Protein AF-A0A0D0DGN1-F1 (afdb_monomer)

Solvent-accessible surface area (backbone atoms only — not comparable to full-atom values): 6231 Å² total; per-residue (Å²): 135,81,82,78,75,82,68,72,60,59,58,56,77,50,73,67,56,50,49,52,51,50,53,51,52,50,55,51,36,75,75,62,76,52,74,100,62,80,52,72,69,57,29,42,52,50,26,52,51,48,47,68,76,40,78,79,62,56,61,36,81,60,41,37,65,54,46,49,53,50,51,53,52,52,50,52,54,51,50,51,54,50,47,50,42,58,72,70,62,61,68,74,72,88,75,75,87,85,85,86,129

Nearest PDB structures (foldseek):
  4pw1-assembly1_A  TM=2.658E-01  e=1.434E+00  [Clostridium] leptum DSM 753
  1knz-assembly4_N  TM=4.371E-01  e=6.925E+00  Simian rotavirus A/SA11

Organism: NCBI:txid930991

InterPro domains:
  IPR024752 Myb/SANT-like domain [PF12776] (12-92)

Secondary structure (DSSP, 8-state):
--------------HHHHHHHHHHHHHHHHHH---S---HHHHHHHHHHHHHH-TT--SS---HHHHHHHHHHHHHHHHHHHHHHHHTT------SSSS--

Structure (mmCIF, N/CA/C/O backbone):
data_AF-A0A0D0DGN1-F1
#
_entry.id   AF-A0A0D0DGN1-F1
#
loop_
_atom_site.group_PDB
_atom_site.id
_atom_site.type_symbol
_atom_site.label_atom_id
_atom_site.label_alt_id
_atom_site.label_comp_id
_atom_site.label_asym_id
_atom_site.label_entity_id
_atom_site.label_seq_id
_atom_site.pdbx_PDB_ins_code
_atom_site.Cartn_x
_atom_site.Cartn_y
_atom_site.Cartn_z
_atom_site.occupancy
_atom_site.B_iso_or_equiv
_atom_site.auth_seq_id
_atom_site.auth_comp_id
_atom_site.auth_asym_id
_atom_site.auth_atom_id
_atom_site.pdbx_PDB_model_num
ATOM 1 N N . MET A 1 1 ? -22.327 -20.930 -16.386 1.00 34.28 1 MET A N 1
ATOM 2 C CA . MET A 1 1 ? -22.406 -20.558 -14.959 1.00 34.28 1 MET A CA 1
ATOM 3 C C . MET A 1 1 ? -21.116 -19.828 -14.633 1.00 34.28 1 MET A C 1
ATOM 5 O O . MET A 1 1 ? -20.068 -20.458 -14.634 1.00 34.28 1 MET A O 1
ATOM 9 N N . ALA A 1 2 ? -21.156 -18.499 -14.536 1.00 37.72 2 ALA A N 1
ATOM 10 C CA . ALA A 1 2 ? -19.976 -17.714 -14.188 1.00 37.72 2 ALA A CA 1
ATOM 11 C C . ALA A 1 2 ? -19.817 -17.750 -12.666 1.00 37.72 2 ALA A C 1
ATOM 13 O O . ALA A 1 2 ? -20.770 -17.472 -11.945 1.00 37.72 2 ALA A O 1
ATOM 14 N N . GLN A 1 3 ? -18.638 -18.162 -12.209 1.00 39.56 3 GLN A N 1
ATOM 15 C CA . GLN A 1 3 ? -18.276 -18.248 -10.801 1.00 39.56 3 GLN A CA 1
ATOM 16 C C . GLN A 1 3 ? -18.360 -16.847 -10.181 1.00 39.56 3 GLN A C 1
ATOM 18 O O . GLN A 1 3 ? -17.503 -15.996 -10.430 1.00 39.56 3 GLN A O 1
ATOM 23 N N . GLU A 1 4 ? -19.402 -16.605 -9.391 1.00 41.03 4 GLU A N 1
ATOM 24 C CA . GLU A 1 4 ? -19.496 -15.451 -8.510 1.00 41.03 4 GLU A CA 1
ATOM 25 C C . GLU A 1 4 ? -18.378 -15.606 -7.477 1.00 41.03 4 GLU A C 1
ATOM 27 O O . GLU A 1 4 ? -18.451 -16.420 -6.556 1.00 41.03 4 GLU A O 1
ATOM 32 N N . ARG A 1 5 ? -17.257 -14.907 -7.693 1.00 48.31 5 ARG A N 1
ATOM 33 C CA . ARG A 1 5 ? -16.211 -14.824 -6.677 1.00 48.31 5 ARG A CA 1
ATOM 34 C C . ARG A 1 5 ? -16.826 -14.064 -5.516 1.00 48.31 5 ARG A C 1
ATOM 36 O O . ARG A 1 5 ? -16.932 -12.843 -5.586 1.00 48.31 5 ARG A O 1
ATOM 43 N N . ASN A 1 6 ? -17.242 -14.812 -4.502 1.00 44.06 6 ASN A N 1
ATOM 44 C CA . ASN A 1 6 ? -17.579 -14.336 -3.174 1.00 44.06 6 ASN A CA 1
ATOM 45 C C . ASN A 1 6 ? -16.433 -13.429 -2.698 1.00 44.06 6 ASN A C 1
ATOM 47 O O . ASN A 1 6 ? -15.384 -13.889 -2.251 1.00 44.06 6 ASN A O 1
ATOM 51 N N . GLN A 1 7 ? -16.580 -12.130 -2.951 1.00 49.91 7 GLN A N 1
ATOM 52 C CA . GLN A 1 7 ? -15.685 -11.096 -2.467 1.00 49.91 7 GLN A CA 1
ATOM 53 C C . GLN A 1 7 ? -16.064 -10.889 -1.007 1.00 49.91 7 GLN A C 1
ATOM 55 O O . GLN A 1 7 ? -16.797 -9.956 -0.677 1.00 49.91 7 GLN A O 1
ATOM 60 N N . GLU A 1 8 ? -15.580 -1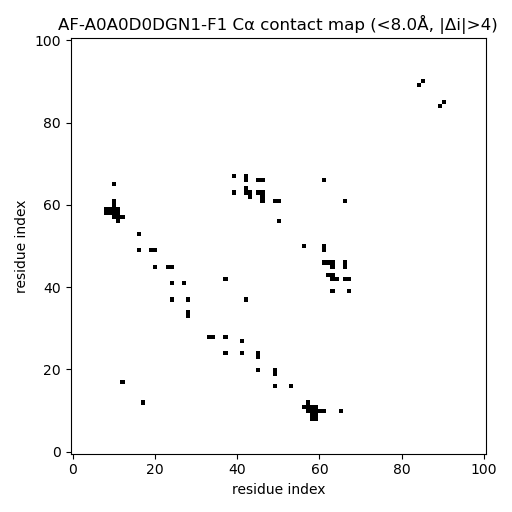1.778 -0.142 1.00 45.34 8 GLU A N 1
ATOM 61 C CA . GLU A 1 8 ? -15.433 -11.473 1.276 1.00 45.34 8 GLU A CA 1
ATOM 62 C C . GLU A 1 8 ? -14.789 -10.086 1.362 1.00 45.34 8 GLU A C 1
ATOM 64 O O . GLU A 1 8 ? -13.714 -9.866 0.804 1.00 45.34 8 GLU A O 1
ATOM 69 N N . ALA A 1 9 ? -15.554 -9.139 1.912 1.00 54.09 9 ALA A N 1
ATOM 70 C CA . ALA A 1 9 ? -15.338 -7.696 1.921 1.00 54.09 9 ALA A CA 1
ATOM 71 C C . ALA A 1 9 ? -13.923 -7.264 1.491 1.00 54.09 9 ALA A C 1
ATOM 73 O O . ALA A 1 9 ? -13.003 -7.206 2.298 1.00 54.09 9 ALA A O 1
ATOM 74 N N . CYS A 1 10 ? -13.722 -6.934 0.213 1.00 60.06 10 CYS A N 1
ATOM 75 C CA . CYS A 1 10 ? -12.450 -6.355 -0.209 1.00 60.06 10 CYS A CA 1
ATOM 76 C C . CYS A 1 10 ? -12.244 -5.036 0.556 1.00 60.06 10 CYS A C 1
ATOM 78 O O . CYS A 1 10 ? -13.158 -4.202 0.618 1.00 60.06 10 CYS A O 1
ATOM 80 N N . ALA A 1 11 ? -11.073 -4.847 1.170 1.00 68.38 11 ALA A N 1
ATOM 81 C CA . ALA A 1 11 ? -10.729 -3.575 1.791 1.00 68.38 11 ALA A CA 1
ATOM 82 C C . ALA A 1 11 ? -10.796 -2.485 0.715 1.00 68.38 11 ALA A C 1
ATOM 84 O O . ALA A 1 11 ? -10.037 -2.512 -0.256 1.00 68.38 11 ALA A O 1
ATOM 85 N N . LYS A 1 12 ? -11.733 -1.544 0.858 1.00 80.31 12 LYS A N 1
ATOM 86 C CA . LYS A 1 12 ? -11.867 -0.439 -0.089 1.00 80.31 12 LYS A CA 1
ATOM 87 C C . LYS A 1 12 ? -10.809 0.588 0.268 1.00 80.31 12 LYS A C 1
ATOM 89 O O . LYS A 1 12 ? -10.720 0.996 1.421 1.00 80.31 12 LYS A O 1
ATOM 94 N N . TRP A 1 13 ? -9.990 0.954 -0.706 1.00 81.25 13 TRP A N 1
ATOM 95 C CA . TRP A 1 13 ? -8.956 1.967 -0.551 1.00 81.25 13 TRP A CA 1
ATOM 96 C C . TRP A 1 13 ? -9.415 3.224 -1.271 1.00 81.25 13 TRP A C 1
ATOM 98 O O . TRP A 1 13 ? -9.639 3.187 -2.481 1.00 81.25 13 TRP A O 1
ATOM 108 N N . THR A 1 14 ? -9.588 4.313 -0.533 1.00 86.44 14 THR A N 1
ATOM 109 C CA . THR A 1 14 ? -9.735 5.637 -1.136 1.00 86.44 14 THR A CA 1
ATOM 110 C C . THR A 1 14 ? -8.359 6.199 -1.484 1.00 86.44 14 THR A C 1
ATOM 112 O O . THR A 1 14 ? -7.350 5.825 -0.884 1.00 86.44 14 THR A O 1
ATOM 115 N N . THR A 1 15 ? -8.312 7.146 -2.419 1.00 84.94 15 THR A N 1
ATOM 116 C CA . THR A 1 15 ? -7.063 7.830 -2.780 1.00 84.94 15 THR A CA 1
ATOM 117 C C . THR A 1 15 ? -6.418 8.518 -1.570 1.00 84.94 15 THR A C 1
ATOM 119 O O . THR A 1 15 ? -5.199 8.538 -1.452 1.00 84.94 15 THR A O 1
ATOM 122 N N . GLU A 1 16 ? -7.210 9.034 -0.627 1.00 85.25 16 GLU A N 1
ATOM 123 C CA . GLU A 1 16 ? -6.698 9.660 0.601 1.00 85.25 16 GLU A CA 1
ATOM 124 C C . GLU A 1 16 ? -6.055 8.643 1.563 1.00 85.25 16 GLU A C 1
ATOM 126 O O . GLU A 1 16 ? -5.008 8.914 2.165 1.00 85.25 16 GLU A O 1
ATOM 131 N N . GLU A 1 17 ? -6.643 7.447 1.674 1.00 85.06 17 GLU A N 1
ATOM 132 C CA . GLU A 1 17 ? -6.082 6.339 2.451 1.00 85.06 17 GLU A CA 1
ATOM 133 C C . GLU A 1 17 ? -4.778 5.826 1.832 1.00 85.06 17 GLU A C 1
ATOM 135 O O . GLU A 1 17 ? -3.808 5.587 2.552 1.00 85.06 17 GLU A O 1
ATOM 140 N N . GLU A 1 18 ? -4.734 5.687 0.503 1.00 88.44 18 GLU A N 1
ATOM 141 C CA . GLU A 1 18 ? -3.527 5.290 -0.229 1.00 88.44 18 GLU A CA 1
ATOM 142 C C . GLU A 1 18 ? -2.402 6.311 -0.066 1.00 88.44 18 GLU A C 1
AT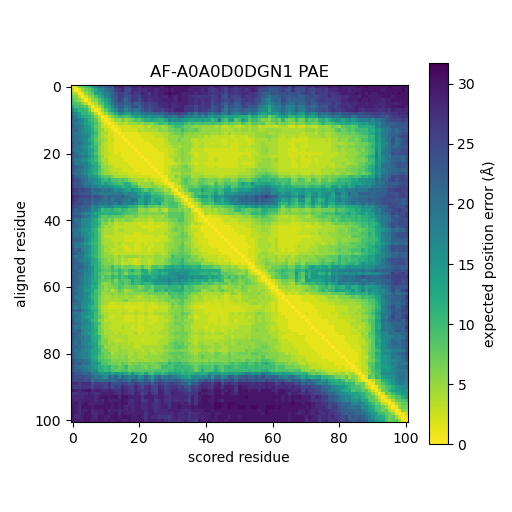OM 144 O O . GLU A 1 18 ? -1.281 5.925 0.263 1.00 88.44 18 GLU A O 1
ATOM 149 N N . THR A 1 19 ? -2.700 7.603 -0.234 1.00 88.19 19 THR A N 1
ATOM 150 C CA . THR A 1 19 ? -1.721 8.682 -0.050 1.00 88.19 19 THR A CA 1
ATOM 151 C C . THR A 1 19 ? -1.172 8.673 1.370 1.00 88.19 19 THR A C 1
ATOM 153 O O . THR A 1 19 ? 0.040 8.587 1.547 1.00 88.19 19 THR A O 1
ATOM 156 N N . THR A 1 20 ? -2.044 8.626 2.384 1.00 88.44 20 THR A N 1
ATOM 157 C CA . THR A 1 20 ? -1.615 8.557 3.793 1.00 88.44 20 THR A CA 1
ATOM 158 C C . THR A 1 20 ? -0.732 7.335 4.056 1.00 88.44 20 THR A C 1
ATOM 160 O O . THR A 1 20 ? 0.248 7.413 4.797 1.00 88.44 20 THR A O 1
ATOM 163 N N . PHE A 1 21 ? -1.090 6.185 3.482 1.00 88.38 21 PHE A N 1
ATOM 164 C CA . PHE A 1 21 ? -0.325 4.955 3.641 1.00 8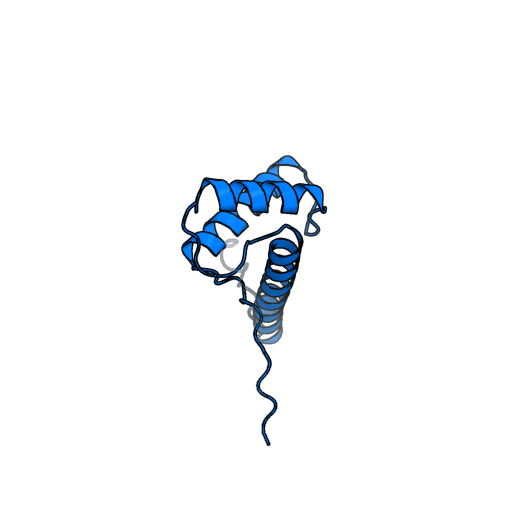8.38 21 PHE A CA 1
ATOM 165 C C . PHE A 1 21 ? 1.075 5.078 3.030 1.00 88.38 21 PHE A C 1
ATOM 167 O O . PHE A 1 21 ? 2.060 4.726 3.680 1.00 88.38 21 PHE A O 1
ATOM 174 N N . ILE A 1 22 ? 1.180 5.617 1.814 1.00 88.19 22 ILE A N 1
ATOM 175 C CA . ILE A 1 22 ? 2.459 5.830 1.129 1.00 88.19 22 ILE A CA 1
ATOM 176 C C . ILE A 1 22 ? 3.312 6.860 1.881 1.00 88.19 22 ILE A C 1
ATOM 178 O O . ILE A 1 22 ? 4.488 6.600 2.123 1.00 88.19 22 ILE A O 1
ATOM 182 N N . GLU A 1 23 ? 2.735 7.985 2.310 1.00 89.62 23 GLU A N 1
ATOM 183 C CA . GLU A 1 23 ? 3.427 9.011 3.105 1.00 89.62 23 GLU A CA 1
ATOM 184 C C . GLU A 1 23 ? 3.995 8.435 4.406 1.00 89.62 23 GLU A C 1
ATOM 186 O O . GLU A 1 23 ? 5.157 8.677 4.746 1.00 89.62 23 GLU A O 1
ATOM 191 N N . PHE A 1 24 ? 3.207 7.615 5.110 1.00 88.69 24 PHE A N 1
ATOM 192 C CA . PHE A 1 24 ? 3.661 6.929 6.316 1.00 88.69 24 PHE A CA 1
ATOM 193 C C . PHE A 1 24 ? 4.849 6.003 6.019 1.00 88.69 24 PHE A C 1
ATOM 195 O O . PHE A 1 24 ? 5.865 6.047 6.714 1.00 88.69 24 PHE A O 1
ATOM 202 N N . LEU A 1 25 ? 4.757 5.187 4.965 1.00 86.12 25 LEU A N 1
ATOM 203 C CA . LEU A 1 25 ? 5.842 4.289 4.566 1.00 86.12 25 LEU A CA 1
ATOM 204 C C . LEU A 1 25 ? 7.115 5.050 4.169 1.00 86.12 25 LEU A C 1
ATOM 206 O O . LEU A 1 25 ? 8.211 4.637 4.546 1.00 86.12 25 LEU A O 1
ATOM 210 N N . LEU A 1 26 ? 6.987 6.171 3.456 1.00 84.12 26 LEU A N 1
ATOM 211 C CA . LEU A 1 26 ? 8.116 7.029 3.089 1.00 84.12 26 LEU A CA 1
ATOM 212 C C . LEU A 1 26 ? 8.781 7.644 4.323 1.00 84.12 26 LEU A C 1
ATOM 214 O O . LEU A 1 26 ? 10.004 7.604 4.434 1.00 84.12 26 LEU A O 1
ATOM 218 N N . SER A 1 27 ? 7.990 8.128 5.286 1.00 84.94 27 SER A N 1
ATOM 219 C CA . SER A 1 27 ? 8.502 8.624 6.568 1.00 84.94 27 SER A CA 1
ATOM 220 C C . SER A 1 27 ? 9.310 7.549 7.306 1.00 84.94 27 SER A C 1
ATOM 222 O O . SER A 1 27 ? 10.432 7.807 7.743 1.00 84.94 27 SER A O 1
ATOM 224 N N . GLN A 1 28 ? 8.800 6.314 7.365 1.00 81.19 28 GLN A N 1
ATOM 225 C CA . GLN A 1 28 ? 9.516 5.189 7.975 1.00 81.19 28 GLN A CA 1
ATOM 226 C C . GLN A 1 28 ? 10.775 4.785 7.189 1.00 81.19 28 GLN A C 1
ATOM 228 O O . GLN A 1 28 ? 11.779 4.399 7.789 1.00 81.19 28 GLN A O 1
ATOM 233 N N . CYS A 1 29 ? 10.753 4.888 5.856 1.00 71.94 29 CYS A N 1
ATOM 234 C CA . CYS A 1 29 ? 11.911 4.614 5.003 1.00 71.94 29 CYS A CA 1
ATOM 235 C C . CYS A 1 29 ? 13.055 5.599 5.277 1.00 71.94 29 CYS A C 1
ATOM 237 O O . CYS A 1 29 ? 14.197 5.171 5.460 1.00 71.94 29 CYS A O 1
ATOM 239 N N . SER A 1 30 ? 12.738 6.894 5.369 1.00 67.25 30 SER A N 1
ATOM 240 C CA . SER A 1 30 ? 13.702 7.953 5.691 1.00 67.25 30 SER A CA 1
ATOM 241 C C . SER A 1 30 ? 14.350 7.750 7.062 1.00 67.25 30 SER A C 1
ATOM 243 O O . SER A 1 30 ? 15.536 8.017 7.222 1.00 67.25 30 SER A O 1
ATOM 245 N N . SER A 1 31 ? 13.599 7.240 8.044 1.00 65.31 31 SER A N 1
ATOM 246 C CA . SER A 1 31 ? 14.123 6.975 9.390 1.00 65.31 31 SER A CA 1
ATOM 247 C C . SER A 1 31 ? 14.899 5.660 9.515 1.00 65.31 31 SER A C 1
ATOM 249 O O . SER A 1 31 ? 15.785 5.563 10.358 1.00 65.31 31 SER A O 1
ATOM 251 N N . SER A 1 32 ? 14.571 4.635 8.720 1.00 60.06 32 SER A N 1
ATOM 252 C CA . SER A 1 32 ? 15.124 3.285 8.902 1.00 60.06 32 SER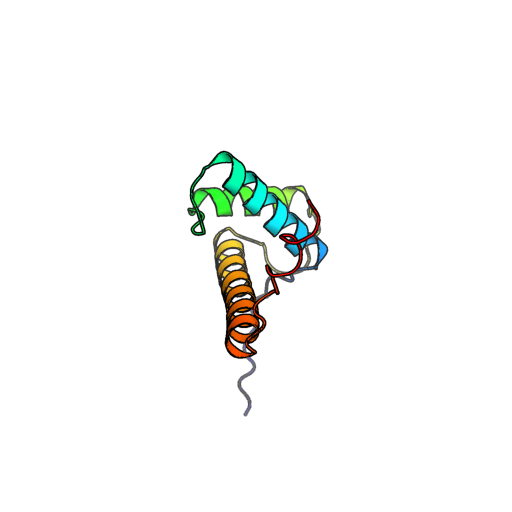 A CA 1
ATOM 253 C C . SER A 1 32 ? 16.282 2.940 7.960 1.00 60.06 32 SER A C 1
ATOM 255 O O . SER A 1 32 ? 16.883 1.881 8.145 1.00 60.06 32 SER A O 1
ATOM 257 N N . GLY A 1 33 ? 16.562 3.747 6.926 1.00 55.25 33 GLY A N 1
ATOM 258 C CA . GLY A 1 33 ? 17.623 3.484 5.936 1.00 55.25 33 GLY A CA 1
ATOM 259 C C . GLY A 1 33 ? 17.469 2.164 5.159 1.00 55.25 33 GLY A C 1
ATOM 260 O O . GLY A 1 33 ? 18.349 1.773 4.396 1.00 55.25 33 GLY A O 1
ATOM 261 N N . ASN A 1 34 ? 16.360 1.449 5.356 1.00 54.56 34 ASN A N 1
ATOM 262 C CA . ASN A 1 34 ? 16.138 0.106 4.850 1.00 54.56 34 ASN A CA 1
ATOM 263 C C . ASN A 1 34 ? 15.303 0.201 3.571 1.00 54.56 34 ASN A C 1
ATOM 265 O O . ASN A 1 34 ? 14.076 0.291 3.622 1.00 54.56 34 ASN A O 1
ATOM 269 N N . GLY A 1 35 ? 15.988 0.215 2.428 1.00 58.38 35 GLY A N 1
ATOM 270 C CA . GLY A 1 35 ? 15.367 0.334 1.112 1.00 58.38 35 GLY A CA 1
ATOM 271 C C . GLY A 1 35 ? 14.319 -0.747 0.821 1.00 58.38 35 GLY A C 1
ATOM 272 O O . GLY A 1 35 ? 14.463 -1.896 1.239 1.00 58.38 35 GLY A O 1
ATOM 273 N N . SER A 1 36 ? 13.277 -0.348 0.079 1.00 59.66 36 SER A N 1
ATOM 274 C CA . SER A 1 36 ? 12.291 -1.126 -0.714 1.00 59.66 36 SER A CA 1
ATOM 275 C C . SER A 1 36 ? 11.467 -2.246 -0.038 1.00 59.66 36 SER A C 1
ATOM 277 O O . SER A 1 36 ? 10.405 -2.638 -0.549 1.00 59.66 36 SER A O 1
ATOM 279 N N . ASN A 1 37 ? 11.921 -2.776 1.097 1.00 69.38 37 ASN A N 1
ATOM 280 C CA . ASN A 1 37 ? 11.380 -3.942 1.787 1.00 69.38 37 ASN A CA 1
ATOM 281 C C . ASN A 1 37 ? 11.067 -3.592 3.240 1.00 69.38 37 ASN A C 1
ATOM 283 O O . ASN A 1 37 ? 11.888 -3.761 4.141 1.00 69.38 37 ASN A O 1
ATOM 287 N N . PHE A 1 38 ? 9.851 -3.106 3.465 1.00 77.25 38 PHE A N 1
ATOM 288 C CA . PHE A 1 38 ? 9.330 -2.892 4.808 1.00 77.25 38 PHE A CA 1
ATOM 289 C C . PHE A 1 38 ? 9.104 -4.229 5.514 1.00 77.25 38 PHE A C 1
ATOM 291 O O . PHE A 1 38 ? 8.634 -5.200 4.916 1.00 77.25 38 PHE A O 1
ATOM 298 N N . LYS A 1 39 ? 9.449 -4.284 6.801 1.00 80.12 39 LYS A N 1
ATOM 299 C CA . LYS A 1 39 ? 9.242 -5.477 7.624 1.00 80.12 39 LYS A CA 1
ATOM 300 C C . LYS A 1 39 ? 7.799 -5.501 8.135 1.00 80.12 39 LYS A C 1
ATOM 302 O O . LYS A 1 39 ? 7.154 -4.463 8.256 1.00 80.12 39 LYS A O 1
ATOM 307 N N . LYS A 1 40 ? 7.321 -6.686 8.523 1.00 80.81 40 LYS A N 1
ATOM 308 C CA . LYS A 1 40 ? 6.019 -6.893 9.183 1.00 80.81 40 LYS A CA 1
ATOM 309 C C . LYS A 1 40 ? 5.659 -5.830 10.247 1.00 80.81 40 LYS A C 1
ATOM 311 O O . LYS A 1 40 ? 4.553 -5.303 10.160 1.00 80.81 40 LYS A O 1
ATOM 316 N N . PRO A 1 41 ? 6.548 -5.442 11.193 1.00 84.94 41 PRO A N 1
ATOM 317 C CA . PRO A 1 41 ? 6.243 -4.385 12.164 1.00 84.94 41 PRO A CA 1
ATOM 318 C C . PRO A 1 41 ? 5.871 -3.044 11.522 1.00 84.94 41 PRO A C 1
ATOM 320 O O . PRO A 1 41 ? 4.956 -2.387 12.003 1.00 84.94 41 PRO A O 1
ATOM 323 N N . THR A 1 42 ? 6.503 -2.655 10.413 1.00 85.38 42 THR A N 1
ATOM 324 C CA . THR A 1 42 ? 6.180 -1.404 9.712 1.00 85.38 42 THR A CA 1
ATOM 325 C C . THR A 1 42 ? 4.745 -1.418 9.185 1.00 85.38 42 THR A C 1
ATOM 327 O O . THR A 1 42 ? 4.026 -0.436 9.345 1.00 85.38 42 THR A O 1
ATOM 330 N N . PHE A 1 43 ? 4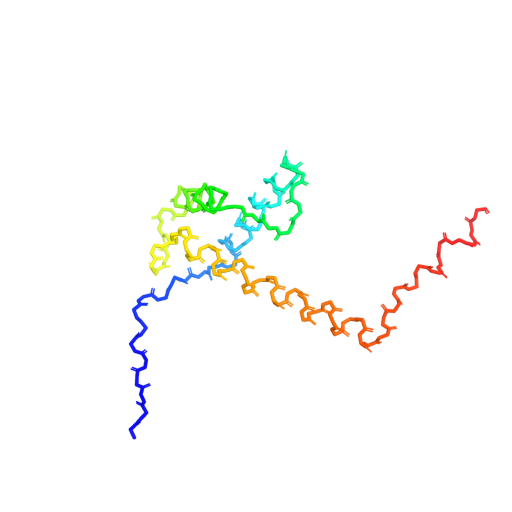.293 -2.544 8.621 1.00 86.12 43 PHE A N 1
ATOM 331 C CA . PHE A 1 43 ? 2.910 -2.687 8.155 1.00 86.12 43 PHE A CA 1
ATOM 332 C C . PHE A 1 43 ? 1.902 -2.752 9.301 1.00 86.12 43 PHE A C 1
ATOM 334 O O . PHE A 1 43 ? 0.795 -2.243 9.156 1.00 86.12 43 PHE A O 1
ATOM 341 N N . THR A 1 44 ? 2.275 -3.320 10.450 1.00 87.50 44 THR A N 1
ATOM 342 C CA . THR A 1 44 ? 1.435 -3.277 11.654 1.00 87.50 44 THR A CA 1
ATOM 343 C C . THR A 1 44 ? 1.227 -1.841 12.132 1.00 87.50 44 THR A C 1
ATOM 345 O O . THR A 1 44 ? 0.090 -1.444 12.378 1.00 87.50 44 THR A O 1
ATOM 348 N N . VAL A 1 45 ? 2.294 -1.037 12.215 1.00 88.19 45 VAL A N 1
ATOM 349 C CA . VAL A 1 45 ? 2.175 0.374 12.621 1.00 88.19 45 VAL A CA 1
ATOM 350 C C . VAL A 1 45 ? 1.391 1.175 11.579 1.00 88.19 45 VAL A C 1
ATOM 352 O O . VAL A 1 45 ? 0.532 1.970 11.949 1.00 88.19 45 VAL A O 1
ATOM 355 N N . ALA A 1 46 ? 1.604 0.917 10.285 1.00 87.38 46 ALA A N 1
ATOM 356 C CA . ALA A 1 46 ? 0.841 1.558 9.216 1.00 87.38 46 ALA A CA 1
ATOM 357 C C . ALA A 1 46 ? -0.663 1.243 9.306 1.00 87.38 46 ALA A C 1
ATOM 359 O O . ALA A 1 46 ? -1.489 2.148 9.203 1.00 87.38 46 ALA A O 1
ATOM 360 N N . ALA A 1 47 ? -1.023 -0.019 9.560 1.00 87.44 47 ALA A N 1
ATOM 361 C CA . ALA A 1 47 ? -2.408 -0.440 9.767 1.00 87.44 47 ALA A CA 1
ATOM 362 C C . ALA A 1 47 ? -3.043 0.264 10.979 1.00 87.44 47 ALA A C 1
ATOM 364 O O . ALA A 1 47 ? -4.166 0.757 10.891 1.00 87.44 47 ALA A O 1
ATOM 365 N N . MET A 1 48 ? -2.311 0.377 12.094 1.00 87.75 48 MET A N 1
ATOM 366 C CA . MET A 1 48 ? -2.771 1.130 13.267 1.00 87.75 48 MET A CA 1
ATOM 367 C C . MET A 1 48 ? -2.964 2.616 12.949 1.00 87.75 48 MET A C 1
ATOM 369 O O . MET A 1 48 ? -3.981 3.193 13.324 1.00 87.75 48 MET A O 1
ATOM 373 N N . HIS A 1 49 ? -2.024 3.224 12.224 1.00 87.94 49 HIS A N 1
ATOM 374 C CA . HIS A 1 49 ? -2.104 4.625 11.823 1.00 87.94 49 HIS A CA 1
ATOM 375 C C . HIS A 1 49 ? -3.318 4.889 10.920 1.00 87.94 49 HIS A C 1
ATOM 377 O O . HIS A 1 49 ? -4.064 5.840 11.148 1.00 87.94 49 HIS A O 1
ATOM 383 N N . LEU A 1 50 ? -3.575 4.005 9.948 1.00 86.50 50 LEU A N 1
ATOM 384 C CA . LEU A 1 50 ? -4.769 4.064 9.103 1.00 86.50 50 LEU A CA 1
ATOM 385 C C . LEU A 1 50 ? -6.053 3.901 9.920 1.00 86.50 50 LEU A C 1
ATOM 387 O O . LEU A 1 50 ? -6.991 4.662 9.720 1.00 86.50 50 LEU A O 1
ATOM 391 N N . LYS A 1 51 ? -6.085 2.969 10.877 1.00 85.12 51 LYS A N 1
ATOM 392 C CA . LYS A 1 51 ? -7.249 2.755 11.748 1.00 85.12 51 LYS A CA 1
ATOM 393 C C . LYS A 1 51 ? -7.565 3.972 12.620 1.00 85.12 51 LYS A C 1
ATOM 395 O O . LYS A 1 51 ? -8.731 4.303 12.792 1.00 85.12 51 LYS A O 1
ATOM 400 N N . VAL A 1 52 ? -6.542 4.646 13.152 1.00 85.25 52 VAL A N 1
ATOM 401 C CA . VAL A 1 52 ? -6.711 5.863 13.966 1.00 85.25 52 VAL A CA 1
ATOM 402 C C . VAL A 1 52 ? -7.153 7.050 13.109 1.00 85.25 52 VAL A C 1
ATOM 404 O O . VAL A 1 52 ? -8.032 7.801 13.523 1.00 85.25 52 VAL A O 1
ATOM 407 N N . LYS A 1 53 ? -6.567 7.224 11.918 1.00 84.69 53 LYS A N 1
ATOM 408 C CA . LYS A 1 53 ? -6.882 8.356 11.034 1.00 84.69 53 LYS A CA 1
ATOM 409 C C . LYS A 1 53 ? -8.239 8.194 10.338 1.00 84.69 53 LYS A C 1
ATOM 411 O O . LYS A 1 53 ? -8.951 9.174 10.154 1.00 84.69 53 LYS A O 1
ATOM 416 N N . PHE A 1 54 ? -8.613 6.963 9.995 1.00 83.31 54 PHE A N 1
ATOM 417 C CA . PHE A 1 54 ? -9.834 6.624 9.264 1.00 83.31 54 PHE A CA 1
ATOM 418 C C . PHE A 1 54 ? -10.733 5.704 10.097 1.00 83.31 54 PHE A C 1
ATOM 420 O O . PHE A 1 54 ? -10.965 4.545 9.754 1.00 83.31 54 PHE A O 1
ATOM 427 N N . LEU A 1 55 ? -11.281 6.243 11.191 1.00 73.56 55 LEU A N 1
ATOM 428 C CA . LEU A 1 55 ? -12.180 5.509 12.097 1.00 73.56 55 LEU A CA 1
ATOM 429 C C . LEU A 1 55 ? -13.430 4.946 11.388 1.00 73.56 55 LEU A C 1
ATOM 431 O O . LEU A 1 55 ? -13.964 3.928 11.814 1.00 73.56 55 LEU A O 1
ATOM 435 N N . ASN A 1 56 ? -13.853 5.580 10.287 1.00 72.44 56 ASN A N 1
ATOM 436 C CA . ASN A 1 56 ? -15.007 5.190 9.469 1.00 72.44 56 ASN A CA 1
ATOM 437 C C . ASN A 1 56 ? -14.600 4.659 8.081 1.00 72.44 56 ASN A C 1
ATOM 439 O O . ASN A 1 56 ? -15.312 4.874 7.097 1.00 72.44 56 ASN A O 1
ATOM 443 N N . ALA A 1 57 ? -13.434 4.015 7.969 1.00 71.25 57 ALA A N 1
ATOM 444 C CA . ALA A 1 57 ? -12.986 3.420 6.713 1.00 71.25 57 ALA A CA 1
ATOM 445 C C . ALA A 1 57 ? -14.033 2.437 6.154 1.00 71.25 57 ALA A C 1
ATOM 447 O O . ALA A 1 57 ? -14.578 1.601 6.874 1.00 71.25 57 ALA A O 1
ATOM 448 N N . SER A 1 58 ? -14.316 2.528 4.853 1.00 67.25 58 SER A N 1
ATOM 449 C CA . SER A 1 58 ? -15.278 1.641 4.192 1.00 67.25 58 SER A CA 1
ATOM 450 C C . SER A 1 58 ? -14.643 0.287 3.846 1.00 67.25 58 SER A C 1
ATOM 452 O O . SER A 1 58 ? -13.502 0.225 3.387 1.00 67.25 58 SER A O 1
ATOM 454 N N . GLY A 1 59 ? -15.405 -0.801 3.984 1.00 70.31 59 GLY A N 1
ATOM 455 C CA . GLY A 1 59 ? -14.970 -2.157 3.623 1.00 70.31 59 GLY A CA 1
ATOM 456 C C . GLY A 1 59 ? -14.300 -2.915 4.772 1.00 70.31 59 GLY A C 1
ATOM 457 O O . GLY A 1 59 ? -14.515 -2.592 5.937 1.00 70.31 59 GLY A O 1
ATOM 458 N N . ALA A 1 60 ? -13.533 -3.962 4.448 1.00 71.38 60 ALA A N 1
ATOM 459 C CA . ALA A 1 60 ? -12.840 -4.752 5.465 1.00 71.38 60 ALA A CA 1
ATOM 460 C C . ALA A 1 60 ? -11.727 -3.976 6.171 1.00 71.38 60 ALA A C 1
ATOM 462 O O . ALA A 1 60 ? -11.120 -3.056 5.612 1.00 71.38 60 ALA A O 1
ATOM 463 N N . GLU A 1 61 ? -11.434 -4.417 7.396 1.00 78.00 61 GLU A N 1
ATOM 464 C CA . GLU A 1 61 ? -10.335 -3.891 8.193 1.00 78.00 61 GLU A CA 1
ATOM 465 C C . GLU A 1 61 ? -9.014 -3.993 7.419 1.00 78.00 61 GLU A C 1
ATOM 467 O O . GLU A 1 61 ? -8.625 -5.049 6.912 1.00 78.00 61 GLU A O 1
ATOM 472 N N . LYS A 1 62 ? -8.301 -2.869 7.349 1.00 80.25 62 LYS A N 1
ATOM 473 C CA . LYS A 1 62 ? -6.977 -2.783 6.733 1.00 80.2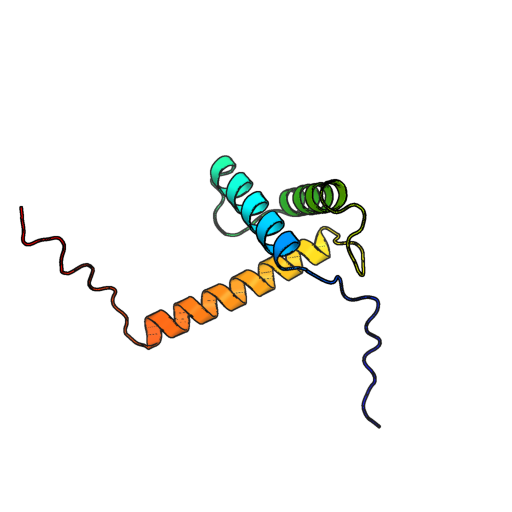5 62 LYS A CA 1
ATOM 474 C C . LYS A 1 62 ? -5.942 -3.347 7.704 1.00 80.25 62 LYS A C 1
ATOM 476 O O . LYS A 1 62 ? -5.255 -2.607 8.400 1.00 80.25 62 LYS A O 1
ATOM 481 N N . THR A 1 63 ? -5.868 -4.671 7.786 1.00 85.69 63 THR A N 1
ATOM 482 C CA . THR A 1 63 ? -4.871 -5.370 8.606 1.00 85.69 63 THR A CA 1
ATOM 483 C C . THR A 1 63 ? -3.464 -5.226 8.011 1.00 85.69 63 THR A C 1
ATOM 485 O O . THR A 1 63 ? -3.280 -4.747 6.888 1.00 85.69 63 THR A O 1
ATOM 488 N N . HIS A 1 64 ? -2.443 -5.662 8.755 1.00 84.31 64 HIS A N 1
ATOM 489 C CA . HIS A 1 64 ? -1.059 -5.652 8.268 1.00 84.31 64 HIS A CA 1
ATOM 490 C C . HIS A 1 64 ? -0.886 -6.437 6.953 1.00 84.31 64 HIS A C 1
ATOM 492 O O . HIS A 1 64 ? -0.113 -6.014 6.097 1.00 84.31 64 HIS A O 1
ATOM 498 N N . ASP A 1 65 ? -1.624 -7.538 6.777 1.00 84.19 65 ASP A N 1
ATOM 499 C CA . ASP A 1 65 ? -1.575 -8.382 5.579 1.00 84.19 65 ASP A CA 1
ATOM 500 C C . ASP A 1 65 ? -2.150 -7.642 4.360 1.00 84.19 65 ASP A C 1
ATOM 502 O O . ASP A 1 65 ? -1.510 -7.551 3.312 1.00 84.19 65 ASP A O 1
ATOM 506 N N . VAL A 1 66 ? -3.287 -6.961 4.549 1.00 86.50 66 VAL A N 1
ATOM 507 C CA . VAL A 1 66 ? -3.904 -6.101 3.527 1.00 86.50 66 VAL A CA 1
ATOM 508 C C . VAL A 1 66 ? -2.962 -4.959 3.129 1.00 86.50 66 VAL A C 1
ATOM 510 O O . VAL A 1 66 ? -2.806 -4.668 1.942 1.00 86.50 66 VAL A O 1
ATOM 513 N N . CYS A 1 67 ? -2.290 -4.330 4.098 1.00 87.06 67 CYS A N 1
ATOM 514 C CA . CYS A 1 67 ? -1.299 -3.281 3.842 1.00 87.06 67 CYS A CA 1
ATOM 515 C C . CYS A 1 67 ? -0.085 -3.812 3.060 1.00 87.06 67 CYS A C 1
ATOM 517 O O . CYS A 1 67 ? 0.389 -3.167 2.122 1.00 87.06 67 CYS A O 1
ATOM 519 N N . GLN A 1 68 ? 0.406 -5.004 3.407 1.00 87.88 68 GLN A N 1
ATOM 520 C CA . GLN A 1 68 ? 1.524 -5.646 2.717 1.00 87.88 68 GLN A CA 1
ATOM 521 C C . GLN A 1 68 ? 1.162 -6.025 1.271 1.00 87.88 68 GLN A C 1
ATOM 523 O O . GLN A 1 68 ? 1.942 -5.767 0.345 1.00 87.88 68 GLN A O 1
ATOM 528 N N . GLY A 1 69 ? -0.028 -6.591 1.056 1.00 88.12 69 GLY A N 1
ATOM 529 C CA . GLY A 1 69 ? -0.556 -6.880 -0.277 1.00 88.12 69 GLY A CA 1
ATOM 530 C C . GLY A 1 69 ? -0.700 -5.608 -1.115 1.00 88.12 69 GLY A C 1
ATOM 531 O O . GLY A 1 69 ? -0.236 -5.558 -2.257 1.00 88.12 69 GLY A O 1
ATOM 532 N N . LYS A 1 70 ? -1.237 -4.536 -0.518 1.00 88.75 70 LYS A N 1
ATOM 533 C CA . LYS A 1 70 ? -1.372 -3.229 -1.174 1.00 88.75 70 LYS A CA 1
ATOM 534 C C . LYS A 1 70 ? -0.021 -2.648 -1.590 1.00 88.75 70 LYS A C 1
ATOM 536 O O . LYS A 1 70 ? 0.128 -2.229 -2.735 1.00 88.75 70 LYS A O 1
ATOM 541 N N . TRP A 1 71 ? 0.978 -2.678 -0.707 1.00 87.62 71 TRP A N 1
ATOM 542 C CA . TRP A 1 71 ? 2.339 -2.235 -1.025 1.00 87.62 71 TRP A CA 1
ATOM 543 C C . TRP A 1 71 ? 2.961 -3.036 -2.172 1.00 87.62 71 TRP A C 1
ATOM 545 O O . TRP A 1 71 ? 3.611 -2.473 -3.051 1.00 87.62 71 TRP A O 1
ATOM 555 N N . THR A 1 72 ? 2.738 -4.350 -2.197 1.00 87.06 72 THR A N 1
ATOM 556 C CA . THR A 1 72 ? 3.233 -5.218 -3.275 1.00 87.06 72 THR A CA 1
ATOM 557 C C . THR A 1 72 ? 2.612 -4.841 -4.621 1.00 87.06 72 THR A C 1
ATOM 559 O O . THR A 1 72 ? 3.337 -4.702 -5.605 1.00 87.06 72 THR A O 1
ATOM 562 N N . ALA A 1 73 ? 1.299 -4.594 -4.654 1.00 87.31 73 ALA A N 1
ATOM 563 C CA . ALA A 1 73 ? 0.601 -4.139 -5.855 1.00 87.31 73 ALA A CA 1
ATOM 564 C C . ALA A 1 73 ? 1.076 -2.750 -6.320 1.00 87.31 73 ALA A C 1
ATOM 566 O O . ALA A 1 73 ? 1.337 -2.557 -7.506 1.00 87.31 73 ALA A O 1
ATOM 567 N N . LEU A 1 74 ? 1.255 -1.802 -5.391 1.00 88.25 74 LEU A N 1
ATOM 568 C CA . LEU A 1 74 ? 1.772 -0.461 -5.691 1.00 88.25 74 LEU A CA 1
ATOM 569 C C . LEU A 1 74 ? 3.185 -0.516 -6.284 1.00 88.25 74 LEU A C 1
ATOM 571 O O . LEU A 1 74 ? 3.458 0.143 -7.284 1.00 88.25 74 LEU A O 1
ATOM 575 N N . LYS A 1 75 ? 4.069 -1.351 -5.723 1.00 85.56 75 LYS A N 1
ATOM 576 C CA . LYS A 1 75 ? 5.409 -1.573 -6.281 1.00 85.56 75 LYS A CA 1
ATOM 577 C C . LYS A 1 75 ? 5.362 -2.174 -7.681 1.00 85.56 75 LYS A C 1
ATOM 579 O O . LYS A 1 75 ? 6.120 -1.740 -8.540 1.00 85.56 75 LYS A O 1
ATOM 584 N N . ALA A 1 76 ? 4.493 -3.15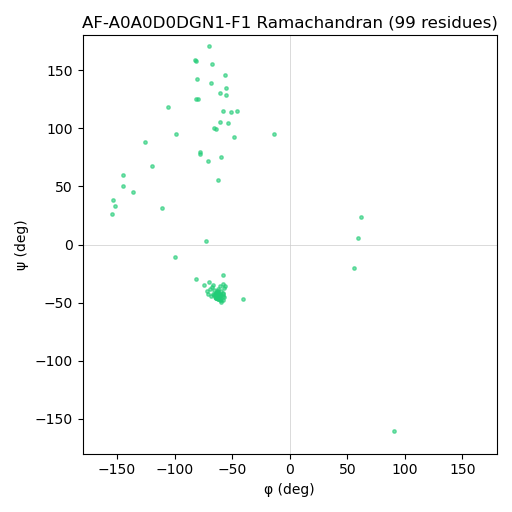5 -7.919 1.00 85.88 76 ALA A N 1
ATOM 585 C CA . ALA A 1 76 ? 4.347 -3.757 -9.241 1.00 85.88 76 ALA A CA 1
ATOM 586 C C . ALA A 1 76 ? 3.886 -2.722 -10.281 1.00 85.88 76 ALA A C 1
ATOM 588 O O . ALA A 1 76 ? 4.471 -2.641 -11.358 1.00 85.88 76 ALA A O 1
ATOM 589 N N . ALA A 1 77 ? 2.904 -1.883 -9.932 1.00 86.88 77 ALA A N 1
ATOM 590 C CA . ALA A 1 77 ? 2.441 -0.796 -10.793 1.00 86.88 77 ALA A CA 1
ATOM 591 C C . ALA A 1 77 ? 3.546 0.242 -11.057 1.00 86.88 77 ALA A C 1
ATOM 593 O O . ALA A 1 77 ? 3.769 0.620 -12.204 1.00 86.88 77 ALA A O 1
ATOM 594 N N . TYR A 1 78 ? 4.282 0.654 -10.020 1.00 86.25 78 TYR A N 1
ATOM 595 C CA . TYR A 1 78 ? 5.423 1.561 -10.164 1.00 86.25 78 TYR A CA 1
ATOM 596 C C . TYR A 1 78 ? 6.502 0.978 -11.083 1.00 86.25 78 TYR A C 1
ATOM 598 O O . TYR A 1 78 ? 6.948 1.648 -12.011 1.00 86.25 78 TYR A O 1
ATOM 606 N N . ASN A 1 79 ? 6.879 -0.284 -10.872 1.00 84.19 79 ASN A N 1
ATOM 607 C CA . ASN A 1 79 ? 7.873 -0.959 -11.700 1.00 84.19 79 ASN A CA 1
ATOM 608 C C . ASN A 1 79 ? 7.415 -1.073 -13.155 1.00 84.19 79 ASN A C 1
ATOM 610 O O . ASN A 1 79 ? 8.231 -0.867 -14.042 1.00 84.19 79 ASN A O 1
ATOM 614 N N . ALA A 1 80 ? 6.130 -1.330 -13.411 1.00 87.31 80 ALA A N 1
ATOM 615 C CA . ALA A 1 80 ? 5.589 -1.335 -14.769 1.00 87.31 80 ALA A CA 1
ATOM 616 C C . ALA A 1 80 ? 5.702 0.048 -15.435 1.00 87.31 80 ALA A C 1
ATOM 618 O O . ALA A 1 80 ? 6.102 0.143 -16.589 1.00 87.31 80 ALA A O 1
ATOM 619 N N . VAL A 1 81 ? 5.416 1.134 -14.708 1.00 84.75 81 VAL A N 1
ATOM 620 C CA . VAL A 1 81 ? 5.591 2.505 -15.224 1.00 84.75 81 VAL A CA 1
ATOM 621 C C . VAL A 1 81 ? 7.065 2.813 -15.508 1.00 84.75 81 VAL A C 1
ATOM 623 O O . VAL A 1 81 ? 7.380 3.414 -16.534 1.00 84.75 81 VAL A O 1
ATOM 626 N N . VAL A 1 82 ? 7.975 2.388 -14.628 1.00 84.31 82 VAL A N 1
ATOM 627 C CA . VAL A 1 82 ? 9.427 2.535 -14.823 1.00 84.31 82 VAL A CA 1
ATOM 628 C C . VAL A 1 82 ? 9.914 1.721 -16.023 1.00 84.31 82 VAL A C 1
ATOM 630 O O . VAL A 1 82 ? 10.699 2.228 -16.818 1.00 84.31 82 VAL A O 1
ATOM 633 N N . ASP A 1 83 ? 9.430 0.492 -16.183 1.00 84.31 83 ASP A N 1
ATOM 634 C CA . ASP A 1 83 ? 9.769 -0.392 -17.298 1.00 84.31 83 ASP A CA 1
ATOM 635 C C . ASP A 1 83 ? 9.293 0.175 -18.638 1.00 84.31 83 ASP A C 1
ATOM 637 O O . ASP A 1 83 ? 10.079 0.279 -19.578 1.00 84.31 83 ASP A O 1
ATOM 641 N N . ILE A 1 84 ? 8.048 0.661 -18.698 1.00 84.62 84 ILE A N 1
ATOM 642 C CA . ILE A 1 84 ? 7.512 1.367 -19.868 1.00 84.62 84 ILE A CA 1
ATOM 643 C C . ILE A 1 84 ? 8.377 2.589 -20.181 1.00 84.62 84 ILE A C 1
ATOM 645 O O . ILE A 1 84 ? 8.788 2.783 -21.322 1.00 84.62 84 ILE A O 1
ATOM 649 N N . LYS A 1 85 ? 8.702 3.401 -19.170 1.00 80.75 85 LYS A N 1
ATOM 650 C CA . LYS A 1 85 ? 9.558 4.583 -19.332 1.00 80.75 85 LYS A CA 1
ATOM 651 C C . LYS A 1 85 ? 10.939 4.223 -19.897 1.00 80.75 85 LYS A C 1
ATOM 653 O O . LYS A 1 85 ? 11.427 4.928 -20.778 1.00 80.75 85 LYS A O 1
ATOM 658 N N . ASN A 1 86 ? 11.551 3.143 -19.413 1.00 77.88 86 ASN A N 1
ATOM 659 C CA . ASN A 1 86 ? 12.860 2.680 -19.877 1.00 77.88 86 ASN A CA 1
ATOM 660 C C . ASN A 1 86 ? 12.790 2.078 -21.291 1.00 77.88 86 ASN A C 1
ATOM 662 O O . ASN A 1 86 ? 13.658 2.350 -22.115 1.00 77.88 86 ASN A O 1
ATOM 666 N N . THR A 1 87 ? 11.738 1.313 -21.591 1.00 77.38 87 THR A N 1
ATOM 667 C CA . THR A 1 87 ? 11.510 0.672 -22.898 1.00 77.38 87 THR A CA 1
ATOM 668 C C . THR A 1 87 ? 11.223 1.694 -23.992 1.00 77.38 87 THR A C 1
ATOM 670 O O . THR A 1 87 ? 11.688 1.548 -25.118 1.00 77.38 87 THR A O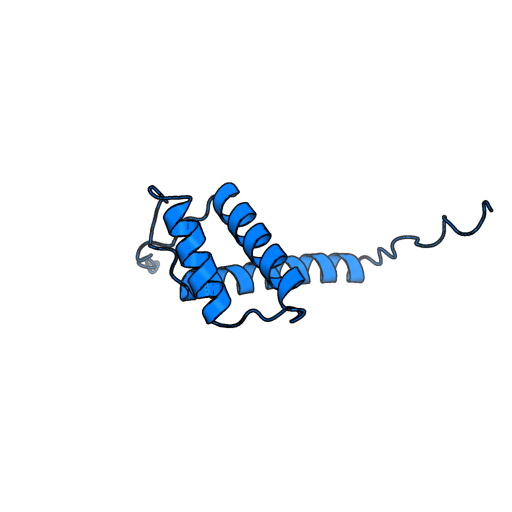 1
ATOM 673 N N . LEU A 1 88 ? 10.504 2.768 -23.659 1.00 70.56 88 LEU A N 1
ATOM 674 C CA . LEU A 1 88 ? 10.230 3.878 -24.572 1.00 70.56 88 LEU A CA 1
ATOM 675 C C . LEU A 1 88 ? 11.454 4.772 -24.827 1.00 70.56 88 LEU A C 1
ATOM 677 O O . LEU A 1 88 ? 11.328 5.779 -25.519 1.00 70.56 88 LEU A O 1
ATOM 681 N N . GLY A 1 89 ? 12.628 4.437 -24.277 1.00 59.91 89 GLY A N 1
ATOM 682 C CA . GLY A 1 89 ? 13.857 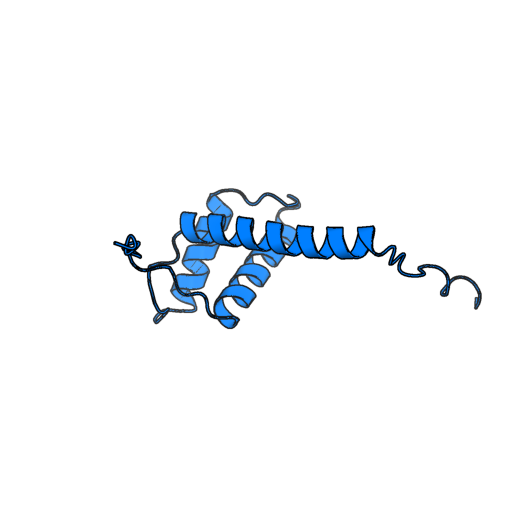5.178 -24.537 1.00 59.91 89 GLY A CA 1
ATOM 683 C C . GLY A 1 89 ? 13.790 6.632 -24.075 1.00 59.91 89 GLY A C 1
ATOM 684 O O . GLY A 1 89 ? 14.542 7.455 -24.589 1.00 59.91 89 GLY A O 1
ATOM 685 N N . PHE A 1 90 ? 12.926 6.959 -23.102 1.00 58.28 90 PHE A N 1
ATOM 686 C CA . PHE A 1 90 ? 12.992 8.234 -22.392 1.00 58.28 90 PHE A CA 1
ATOM 687 C C . PHE A 1 90 ? 14.232 8.214 -21.494 1.00 58.28 90 PHE A C 1
ATOM 689 O O . PHE A 1 90 ? 14.150 8.150 -20.262 1.00 58.28 90 PHE A O 1
ATOM 696 N N . THR A 1 91 ? 15.406 8.302 -22.120 1.00 56.06 91 THR A N 1
ATOM 697 C CA . THR A 1 91 ? 16.517 9.017 -21.524 1.00 56.06 91 THR A CA 1
ATOM 698 C C . THR A 1 91 ? 15.938 10.388 -21.224 1.00 56.06 91 THR A C 1
ATOM 700 O O . THR A 1 91 ? 15.645 11.189 -22.110 1.00 56.06 91 THR A O 1
ATOM 703 N N . TRP A 1 92 ? 15.659 10.647 -19.946 1.00 56.78 92 TRP A N 1
ATOM 704 C CA . TRP A 1 92 ? 15.617 12.030 -19.513 1.00 56.78 92 TRP A CA 1
ATOM 705 C C . TRP A 1 92 ? 16.934 12.563 -20.022 1.00 56.78 92 TRP A C 1
ATOM 707 O O . TRP A 1 92 ? 17.982 12.037 -19.644 1.00 56.78 92 TRP A O 1
ATOM 717 N N . VAL A 1 93 ? 16.869 13.487 -20.970 1.00 53.38 93 VAL A N 1
ATOM 718 C CA . VAL A 1 93 ? 17.989 14.327 -21.344 1.00 53.38 93 VAL A CA 1
ATOM 719 C C . VAL A 1 93 ? 18.384 15.090 -20.078 1.00 53.38 93 VAL A C 1
ATOM 721 O O . VAL A 1 93 ? 18.144 16.277 -19.927 1.00 53.38 93 VAL A O 1
ATOM 724 N N . MET A 1 94 ? 19.044 14.385 -19.158 1.00 50.09 94 MET A N 1
ATOM 725 C CA . MET A 1 94 ? 20.171 14.844 -18.364 1.00 50.09 94 MET A CA 1
ATOM 726 C C . MET A 1 94 ? 21.305 15.156 -19.353 1.00 50.09 94 MET A C 1
ATOM 728 O O . MET A 1 94 ? 22.361 14.544 -19.337 1.00 50.09 94 MET A O 1
ATOM 732 N N . SER A 1 95 ? 21.012 16.027 -20.315 1.00 55.53 95 SER A N 1
ATOM 733 C CA . SER A 1 95 ? 21.907 16.508 -21.361 1.00 55.53 95 SER A CA 1
ATOM 734 C C . SER A 1 95 ? 21.479 17.914 -21.784 1.00 55.53 95 SER A C 1
ATOM 736 O O . SER A 1 95 ? 21.574 18.273 -22.953 1.00 55.53 95 SER A O 1
ATOM 738 N N . MET A 1 96 ? 20.952 18.710 -20.849 1.00 46.25 96 MET A N 1
ATOM 739 C CA . MET A 1 96 ? 20.811 20.152 -21.059 1.00 46.25 96 MET A CA 1
ATOM 740 C C . MET A 1 96 ? 20.807 20.955 -19.749 1.00 46.25 96 MET A C 1
ATOM 742 O O . MET A 1 96 ? 20.088 21.935 -19.603 1.00 46.25 96 MET A O 1
ATOM 746 N N . VAL A 1 97 ? 21.641 20.543 -18.790 1.00 51.59 97 VAL A N 1
ATOM 747 C CA . VAL A 1 97 ? 22.162 21.424 -17.726 1.00 51.59 97 VAL A CA 1
ATOM 748 C C . VAL A 1 97 ? 23.659 21.167 -17.530 1.00 51.59 97 VAL A C 1
ATOM 750 O O . VAL A 1 97 ? 24.139 21.028 -16.416 1.00 51.59 97 VAL A O 1
ATOM 753 N N . GLU A 1 98 ? 24.401 21.069 -18.631 1.00 50.84 98 GLU A N 1
ATOM 754 C CA . GLU A 1 98 ? 25.868 21.135 -18.615 1.00 50.84 98 GLU A CA 1
ATOM 755 C C . GLU A 1 98 ? 26.358 21.851 -19.882 1.00 50.84 98 GLU A C 1
ATOM 757 O O . GLU A 1 98 ? 27.172 21.331 -20.626 1.00 50.84 98 GLU A O 1
ATOM 762 N N . GLU A 1 99 ? 25.789 23.027 -20.184 1.00 46.44 99 GLU A N 1
ATOM 763 C CA . GLU A 1 99 ? 26.376 23.945 -21.180 1.00 46.44 99 GLU A CA 1
ATOM 764 C C . GLU A 1 99 ? 25.997 25.430 -20.980 1.00 46.44 99 GLU A C 1
ATOM 766 O O . GLU A 1 99 ? 26.007 26.213 -21.923 1.00 46.44 99 GLU A O 1
ATOM 771 N N . LEU A 1 100 ? 25.678 25.854 -19.749 1.00 46.72 100 LEU A N 1
ATOM 772 C CA . LEU A 1 100 ? 25.605 27.281 -19.381 1.00 46.72 100 LEU A CA 1
ATOM 773 C C . LEU A 1 100 ? 26.071 27.515 -17.932 1.00 46.72 100 LEU A C 1
ATOM 775 O O . LEU A 1 100 ? 25.319 28.014 -17.093 1.00 46.72 100 LEU A O 1
ATOM 779 N N . PHE A 1 101 ? 27.323 27.153 -17.650 1.00 49.38 101 PHE A N 1
ATOM 780 C CA . PHE A 1 101 ? 28.132 27.819 -16.629 1.00 49.38 101 PHE A CA 1
ATOM 781 C C . PHE A 1 101 ? 29.559 27.994 -17.140 1.00 49.38 101 PHE A C 1
ATOM 783 O O . PHE A 1 101 ? 30.056 27.046 -17.788 1.00 49.38 101 PHE A O 1
#

Mean predicted aligned error: 11.99 Å

Foldseek 3Di:
DDDPPPPQWDQDDDPVLVVLLVVQVVVVCVVPVDPDDDDLVSLQVSLVVSCVVCVPRPTDRCHSVVSVVVSVVVVVVVVVVVVVCVVVVPPVCPPPPPPDD

pLDDT: mean 73.85, std 15.7, range [34.28, 89.62]

Radius of gyration: 18.53 Å; Cα contacts (8 Å, |Δi|>4): 50; chains: 1; bounding box: 50×48×38 Å

Sequence (101 aa):
MAQERNQEACAKWTTEEETTFIEFLLSQCSSSGNGSNFKKPTFTVAAMHLKVKFLNASGAEKTHDVCQGKWTALKAAYNAVVDIKNTLGFTWVMSMVEELF